Protein AF-A0A165HL58-F1 (afdb_monomer_lite)

Radius of gyration: 19.46 Å; chains: 1; bounding box: 67×44×48 Å

pLDDT: mean 73.95, std 20.67, range [34.41, 93.94]

Sequence (122 aa):
MEITWLVILVVALGPSLPPPQHFKRAPTGMPPYPVTNLVVGDPYAVLAAGPWLQLLHASSGELLAEEDTTLPIRVLAVDESFEHIVTTADNKKLVVRQREGLKVLSTRCAHPPPPPIQGLCS

Foldseek 3Di:
DDPDDDDDDDDDDDDDDDDDDDPDDDDPDDPPQFDWDWDDDVQWIWIFGFQKIFIAGRPPRHTQEIDRNVFRWDDWDADPVNQWIWTDGPQQKIWIAGSRRRHTPDIDRPDDDPPPPPDDDD

Organism: NCBI:txid1353952

Structure (mmCIF, N/CA/C/O backbone):
data_AF-A0A165HL58-F1
#
_entry.id   AF-A0A165HL58-F1
#
loop_
_atom_site.group_PDB
_atom_site.id
_atom_site.type_symbol
_atom_site.label_atom_id
_atom_site.label_alt_id
_atom_site.label_comp_id
_atom_site.label_asym_id
_atom_site.label_entity_id
_atom_site.label_seq_id
_atom_site.pdbx_PDB_ins_code
_atom_site.Cartn_x
_atom_site.Cartn_y
_atom_site.Cartn_z
_atom_site.occupancy
_atom_site.B_iso_or_equiv
_atom_site.auth_seq_id
_atom_site.auth_comp_id
_atom_site.auth_asym_id
_atom_site.auth_atom_id
_atom_site.pdbx_PDB_model_num
ATOM 1 N N . MET A 1 1 ? 17.370 -6.416 20.777 1.00 34.91 1 MET A N 1
ATOM 2 C CA . MET A 1 1 ? 16.024 -6.448 20.172 1.00 34.91 1 MET A CA 1
ATOM 3 C C . MET A 1 1 ? 16.199 -7.010 18.781 1.00 34.91 1 MET A C 1
ATOM 5 O O . MET A 1 1 ? 16.764 -6.347 17.920 1.00 34.91 1 MET A O 1
ATOM 9 N N . GLU A 1 2 ? 15.905 -8.298 18.659 1.00 34.41 2 GLU A N 1
ATOM 10 C CA . GLU A 1 2 ? 16.163 -9.121 17.481 1.00 34.41 2 GLU A CA 1
ATOM 11 C C . GLU A 1 2 ? 15.127 -8.829 16.397 1.00 34.41 2 GLU A C 1
ATOM 13 O O . GLU A 1 2 ? 13.925 -8.859 16.642 1.00 34.41 2 GLU A O 1
ATOM 18 N N . ILE A 1 3 ? 15.613 -8.509 15.199 1.00 45.41 3 ILE A N 1
ATOM 19 C CA . ILE A 1 3 ? 14.799 -8.351 13.996 1.00 45.41 3 ILE A CA 1
ATOM 20 C C . ILE A 1 3 ? 14.623 -9.755 13.427 1.00 45.41 3 ILE A C 1
ATOM 22 O O . ILE A 1 3 ? 15.463 -10.261 12.681 1.00 45.41 3 ILE A O 1
ATOM 26 N N . THR A 1 4 ? 13.563 -10.422 13.868 1.00 42.44 4 THR A N 1
ATOM 27 C CA . THR A 1 4 ? 13.187 -11.741 13.373 1.00 42.44 4 THR A CA 1
ATOM 28 C C . THR A 1 4 ? 12.592 -11.582 11.983 1.00 42.44 4 THR A C 1
ATOM 30 O O . THR A 1 4 ? 11.519 -11.017 11.790 1.00 42.44 4 THR A O 1
ATOM 33 N N . TRP A 1 5 ? 13.332 -12.076 10.999 1.00 43.47 5 TRP A N 1
AT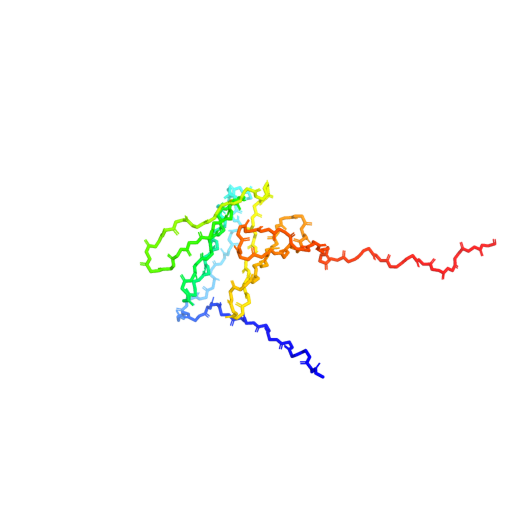OM 34 C CA . TRP A 1 5 ? 12.862 -12.338 9.651 1.00 43.47 5 TRP A CA 1
ATOM 35 C C . TRP A 1 5 ? 11.601 -13.205 9.707 1.00 43.47 5 TRP A C 1
ATOM 37 O O . TRP A 1 5 ? 11.689 -14.383 10.045 1.00 43.47 5 TRP A O 1
ATOM 47 N N . LEU A 1 6 ? 10.442 -12.654 9.346 1.00 38.81 6 LEU A N 1
ATOM 48 C CA . LEU A 1 6 ? 9.272 -13.464 9.026 1.00 38.81 6 LEU A CA 1
ATOM 49 C C . LEU A 1 6 ? 8.758 -13.090 7.637 1.00 38.81 6 LEU A C 1
ATOM 51 O O . LEU A 1 6 ? 7.967 -12.176 7.431 1.00 38.81 6 LEU A O 1
ATOM 55 N N . VAL A 1 7 ? 9.283 -13.832 6.668 1.00 46.84 7 VAL A N 1
ATOM 56 C CA . VAL A 1 7 ? 8.710 -14.016 5.339 1.00 46.84 7 VAL A CA 1
ATOM 57 C C . VAL A 1 7 ? 7.354 -14.695 5.529 1.00 46.84 7 VAL A C 1
ATOM 59 O O . VAL A 1 7 ? 7.307 -15.878 5.861 1.00 46.84 7 VAL A O 1
ATOM 62 N N . ILE A 1 8 ? 6.251 -13.972 5.331 1.00 42.69 8 ILE A N 1
ATOM 63 C CA . ILE A 1 8 ? 4.922 -14.590 5.264 1.00 42.69 8 ILE A CA 1
ATOM 64 C C . ILE A 1 8 ? 4.630 -14.935 3.806 1.00 42.69 8 ILE A C 1
ATOM 66 O O . ILE A 1 8 ? 4.211 -14.118 2.991 1.00 42.69 8 ILE A O 1
ATOM 70 N N . LEU A 1 9 ? 4.918 -16.198 3.510 1.00 41.94 9 LEU A N 1
ATOM 71 C CA . LEU A 1 9 ? 4.489 -16.957 2.351 1.00 41.94 9 LEU A CA 1
ATOM 72 C C . LEU A 1 9 ? 3.098 -17.542 2.647 1.00 41.94 9 LEU A C 1
ATOM 74 O O . LEU A 1 9 ? 3.004 -18.546 3.340 1.00 41.94 9 LEU A O 1
ATOM 78 N N . VAL A 1 10 ? 2.031 -16.937 2.124 1.00 36.91 10 VAL A N 1
ATOM 79 C CA . VAL A 1 10 ? 0.684 -17.534 1.994 1.00 36.91 10 VAL A CA 1
ATOM 80 C C . VAL A 1 10 ? 0.081 -16.845 0.762 1.00 36.91 10 VAL A C 1
ATOM 82 O O . VAL A 1 10 ? 0.006 -15.627 0.735 1.00 36.91 10 VAL A O 1
ATOM 85 N N . VAL A 1 11 ? -0.155 -17.498 -0.377 1.00 36.22 11 VAL A N 1
ATOM 86 C CA . VAL A 1 11 ? -1.297 -18.378 -0.659 1.00 36.22 11 VAL A CA 1
ATOM 87 C C . VAL A 1 11 ? -0.914 -19.320 -1.808 1.00 36.22 11 VAL A C 1
ATOM 89 O O . VAL A 1 11 ? -0.706 -18.857 -2.925 1.00 36.22 11 VAL A O 1
ATOM 92 N N . ALA A 1 12 ? -0.874 -20.631 -1.558 1.00 35.09 12 ALA A N 1
ATOM 93 C CA . ALA A 1 12 ? -1.166 -21.662 -2.564 1.00 35.09 12 ALA A CA 1
ATOM 94 C C . ALA A 1 12 ? -1.272 -23.044 -1.895 1.00 35.09 12 ALA A C 1
ATOM 96 O O . ALA A 1 12 ? -0.355 -23.858 -1.959 1.00 35.09 12 ALA A O 1
ATOM 97 N N . LEU A 1 13 ? -2.410 -23.323 -1.258 1.00 38.66 13 LEU A N 1
ATOM 98 C CA . LEU A 1 13 ? -2.858 -24.694 -1.007 1.00 38.66 13 LEU A CA 1
ATOM 99 C C . LEU A 1 13 ? -4.210 -24.878 -1.700 1.00 38.66 13 LEU A C 1
ATOM 101 O O . LEU A 1 13 ? -5.253 -24.501 -1.180 1.00 38.66 13 LEU A O 1
ATOM 105 N N . GLY A 1 14 ? -4.153 -25.442 -2.905 1.00 37.81 14 GLY A N 1
ATOM 106 C CA . GLY A 1 14 ? -5.272 -26.053 -3.617 1.00 37.81 14 GLY A CA 1
ATOM 107 C C . GLY A 1 14 ? -4.805 -27.417 -4.150 1.00 37.81 14 GLY A C 1
ATOM 108 O O . GLY A 1 14 ? -3.639 -27.533 -4.538 1.00 37.81 14 GLY A O 1
ATOM 109 N N . PRO A 1 15 ? -5.637 -28.472 -4.107 1.00 45.88 15 PRO A N 1
ATOM 110 C CA . PRO A 1 15 ? -5.183 -29.850 -4.263 1.00 45.88 15 PRO A CA 1
ATOM 111 C C . PRO A 1 15 ? -4.929 -30.242 -5.729 1.00 45.88 15 PRO A C 1
ATOM 113 O O . PRO A 1 15 ? -5.656 -29.842 -6.632 1.00 45.88 15 PRO A O 1
ATOM 116 N N . SER A 1 16 ? -3.877 -31.048 -5.913 1.00 48.12 16 SER A N 1
ATOM 117 C CA . SER A 1 16 ? -3.533 -31.922 -7.051 1.00 48.12 16 SER A CA 1
ATOM 118 C C . SER A 1 16 ? -4.143 -31.604 -8.430 1.00 48.12 16 SER A C 1
ATOM 120 O O . SER A 1 16 ? -5.249 -32.038 -8.756 1.00 48.12 16 SER A O 1
ATOM 122 N N . LEU A 1 17 ? -3.342 -30.982 -9.298 1.00 48.03 17 LEU A N 1
ATOM 123 C CA . LEU A 1 17 ? -3.541 -30.988 -10.751 1.00 48.03 17 LEU A CA 1
ATOM 124 C C . LEU A 1 17 ? -2.594 -32.015 -11.415 1.00 48.03 17 LEU A C 1
ATOM 126 O O . LEU A 1 17 ? -1.500 -32.252 -10.897 1.00 48.03 17 LEU A O 1
ATOM 130 N N . PRO A 1 18 ? -3.006 -32.648 -12.531 1.00 45.31 18 PRO A N 1
ATOM 131 C CA . PRO A 1 18 ? -2.264 -33.724 -13.194 1.00 45.31 18 PRO A CA 1
ATOM 132 C C . PRO A 1 18 ? -0.944 -33.238 -13.830 1.00 45.31 18 PRO A C 1
ATOM 134 O O . PRO A 1 18 ? -0.776 -32.039 -14.064 1.00 45.31 18 PRO A O 1
ATOM 137 N N . PRO A 1 19 ? 0.009 -34.152 -14.116 1.00 49.50 19 PRO A N 1
ATOM 138 C CA . PRO A 1 19 ? 1.357 -33.796 -14.558 1.00 49.50 19 PRO A CA 1
ATOM 139 C C . PRO A 1 19 ? 1.366 -33.052 -15.907 1.00 49.50 19 PRO A C 1
ATOM 141 O O . PRO A 1 19 ? 0.496 -33.280 -16.753 1.00 49.50 19 PRO A O 1
ATOM 144 N N . PRO A 1 20 ? 2.360 -32.174 -16.139 1.00 44.00 20 PRO A N 1
ATOM 145 C CA . PRO A 1 20 ? 2.345 -31.236 -17.250 1.00 44.00 20 PRO A CA 1
ATOM 146 C C . PRO A 1 20 ? 2.602 -31.949 -18.580 1.00 44.00 20 PRO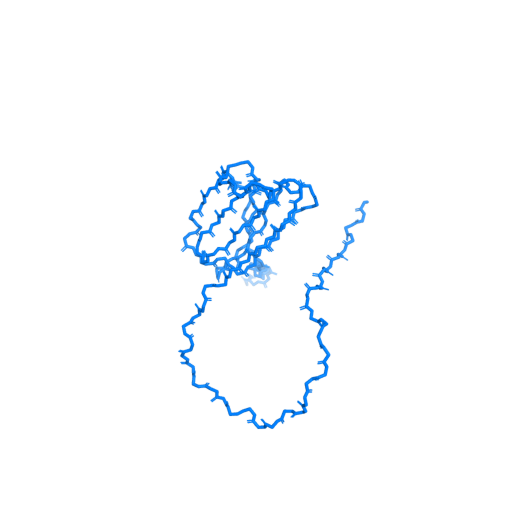 A C 1
ATOM 148 O O . PRO A 1 20 ? 3.702 -32.434 -18.845 1.00 44.00 20 PRO A O 1
ATOM 151 N N . GLN A 1 21 ? 1.605 -31.951 -19.464 1.00 51.03 21 GLN A N 1
ATOM 152 C CA . GLN A 1 21 ? 1.857 -32.159 -20.884 1.00 51.03 21 GLN A CA 1
ATOM 153 C C . GLN A 1 21 ? 2.406 -30.863 -21.487 1.00 51.03 21 GLN A C 1
ATOM 155 O O . GLN A 1 21 ? 1.746 -29.830 -21.469 1.00 51.03 21 GLN A O 1
ATOM 160 N N . HIS A 1 22 ? 3.636 -30.945 -21.996 1.00 49.38 22 HIS A N 1
ATOM 161 C CA . HIS A 1 22 ? 4.212 -30.100 -23.045 1.00 49.38 22 HIS A CA 1
ATOM 162 C C . HIS A 1 22 ? 3.733 -28.632 -23.058 1.00 49.38 22 HIS A C 1
ATOM 164 O O . HIS A 1 22 ? 2.886 -28.230 -23.857 1.00 49.38 22 HIS A O 1
ATOM 170 N N . PHE A 1 23 ? 4.332 -27.804 -22.197 1.00 43.41 23 PHE A N 1
ATOM 171 C CA . PHE A 1 23 ? 4.125 -26.355 -22.188 1.00 43.41 23 PHE A CA 1
ATOM 172 C C . PHE A 1 23 ? 4.708 -25.743 -23.475 1.00 43.41 23 PHE A C 1
ATOM 174 O O . PHE A 1 23 ? 5.878 -25.362 -23.547 1.00 43.41 23 PHE A O 1
ATOM 181 N N . LYS A 1 24 ? 3.898 -25.680 -24.538 1.00 45.91 24 LYS A N 1
ATOM 182 C CA . LYS A 1 24 ? 4.159 -24.807 -25.687 1.00 45.91 24 LYS A CA 1
ATOM 183 C C . LYS A 1 24 ? 4.203 -23.377 -25.152 1.00 45.91 24 LYS A C 1
ATOM 185 O O . LYS A 1 24 ? 3.201 -22.884 -24.645 1.00 45.91 24 LYS A O 1
ATOM 190 N N . ARG A 1 25 ? 5.370 -22.728 -25.257 1.00 46.69 25 ARG A N 1
ATOM 191 C CA . ARG A 1 25 ? 5.546 -21.296 -24.980 1.00 46.69 25 ARG A CA 1
ATOM 192 C C . ARG A 1 25 ? 4.451 -20.518 -25.715 1.00 46.69 25 ARG A C 1
ATOM 194 O O . ARG A 1 25 ? 4.451 -20.474 -26.944 1.00 46.69 25 ARG A O 1
ATOM 201 N N . ALA A 1 26 ? 3.517 -19.949 -24.959 1.00 46.69 26 ALA A N 1
ATOM 202 C CA . ALA A 1 26 ? 2.565 -18.987 -25.485 1.00 46.69 26 ALA A CA 1
ATOM 203 C C . ALA A 1 26 ? 3.330 -17.740 -25.977 1.00 46.69 26 ALA A C 1
ATOM 205 O O . ALA A 1 26 ? 4.368 -17.396 -25.399 1.00 46.69 26 ALA A O 1
ATOM 206 N N . PRO A 1 27 ? 2.864 -17.083 -27.051 1.00 47.53 27 PRO A N 1
ATOM 207 C CA . PRO A 1 27 ? 3.523 -15.911 -27.607 1.00 47.53 27 PRO A CA 1
ATOM 208 C C . PRO A 1 27 ? 3.597 -14.777 -26.576 1.00 47.53 27 PRO A C 1
ATOM 210 O O . PRO A 1 27 ? 2.648 -14.493 -25.846 1.00 47.53 27 PRO A O 1
ATOM 213 N N . THR A 1 28 ? 4.763 -14.139 -26.535 1.00 54.78 28 THR A N 1
ATOM 214 C CA . THR A 1 28 ? 5.119 -12.942 -25.767 1.00 54.78 28 THR A CA 1
ATOM 215 C C . THR A 1 28 ? 4.229 -11.761 -26.154 1.00 54.78 28 THR A C 1
ATOM 217 O O . THR A 1 28 ? 4.584 -10.968 -27.023 1.00 54.78 28 THR A O 1
ATOM 220 N N . GLY A 1 29 ? 3.051 -11.667 -25.547 1.00 52.28 29 GLY A N 1
ATOM 221 C CA . GLY A 1 29 ? 2.095 -10.606 -25.858 1.00 52.28 29 GLY A CA 1
ATOM 222 C C . GLY A 1 29 ? 0.844 -10.617 -24.992 1.00 52.28 29 GLY A C 1
ATOM 223 O O . GLY A 1 29 ? -0.203 -10.177 -25.453 1.00 52.28 29 GLY A O 1
ATOM 224 N N . MET A 1 30 ? 0.916 -11.133 -23.760 1.00 43.28 30 MET A N 1
ATOM 225 C CA . MET A 1 30 ? -0.157 -10.875 -22.802 1.00 43.28 30 MET A CA 1
ATOM 226 C C . MET A 1 30 ? 0.019 -9.420 -22.334 1.00 43.28 30 MET A C 1
ATOM 228 O O . MET A 1 30 ? 1.069 -9.123 -21.754 1.00 43.28 30 MET A O 1
ATOM 232 N N . PRO A 1 31 ? -0.922 -8.494 -22.604 1.00 49.84 31 PRO A N 1
ATOM 233 C CA . PRO A 1 31 ? -0.876 -7.186 -21.963 1.00 49.84 31 PRO A CA 1
ATOM 234 C C . PRO A 1 31 ? -0.869 -7.452 -20.454 1.00 49.84 31 PRO A C 1
ATOM 236 O O . PRO A 1 31 ? -1.669 -8.275 -20.002 1.00 49.84 31 PRO A O 1
ATOM 239 N N . PRO A 1 32 ? 0.061 -6.871 -19.676 1.00 57.88 32 PRO A N 1
ATOM 240 C CA . PRO A 1 32 ? 0.133 -7.162 -18.257 1.00 57.88 32 PRO A CA 1
ATOM 241 C C . PRO A 1 32 ? -1.185 -6.698 -17.648 1.00 57.88 32 PRO A C 1
ATOM 243 O O . PRO A 1 32 ? -1.434 -5.497 -17.550 1.00 57.88 32 PRO A O 1
ATOM 246 N N . TYR A 1 33 ? -2.055 -7.650 -17.306 1.00 49.94 33 TYR A N 1
ATOM 247 C CA . TYR A 1 33 ? -3.264 -7.358 -16.552 1.00 49.94 33 TYR A CA 1
ATOM 248 C C . TYR A 1 33 ? -2.846 -6.508 -15.349 1.00 49.94 33 TYR A C 1
ATOM 250 O O . TYR A 1 33 ? -1.827 -6.829 -14.722 1.00 49.94 33 TYR A O 1
ATOM 258 N N . PRO A 1 34 ? -3.547 -5.399 -15.055 1.00 60.47 34 PRO A N 1
ATOM 259 C CA . PRO A 1 34 ? -3.179 -4.553 -13.935 1.00 60.47 34 PRO A CA 1
ATOM 260 C C . PRO A 1 34 ? -3.223 -5.417 -12.677 1.00 60.47 34 PRO A C 1
ATOM 262 O O . PRO A 1 34 ? -4.285 -5.878 -12.257 1.00 60.47 34 PRO A O 1
ATOM 265 N N . VAL A 1 35 ? -2.042 -5.701 -12.125 1.00 70.12 35 VAL A N 1
ATOM 266 C CA . VAL A 1 35 ? -1.922 -6.450 -10.879 1.00 70.12 35 VAL A CA 1
ATOM 267 C C . VAL A 1 35 ? -2.706 -5.658 -9.846 1.00 70.12 35 VAL A C 1
ATOM 269 O O . VAL A 1 35 ? -2.427 -4.480 -9.620 1.00 70.12 35 VAL A O 1
ATOM 272 N N . THR A 1 36 ? -3.735 -6.298 -9.305 1.00 82.94 36 THR A N 1
ATOM 273 C CA . THR A 1 36 ? -4.581 -5.721 -8.272 1.00 82.94 36 THR A CA 1
ATOM 274 C C . THR A 1 36 ? -4.209 -6.399 -6.967 1.00 82.94 36 THR A C 1
ATOM 276 O O . THR A 1 36 ? -4.371 -7.611 -6.836 1.00 82.94 36 THR A O 1
ATOM 279 N N . ASN A 1 37 ? -3.660 -5.636 -6.030 1.00 87.50 37 ASN A N 1
ATOM 280 C CA . ASN A 1 37 ? -3.322 -6.110 -4.696 1.00 87.50 37 ASN A CA 1
ATOM 281 C C . ASN A 1 37 ? -4.331 -5.529 -3.710 1.00 87.50 37 ASN A C 1
ATOM 283 O O . ASN A 1 37 ? -4.487 -4.315 -3.650 1.00 87.50 37 ASN A O 1
ATOM 287 N N . LEU A 1 38 ? -4.989 -6.382 -2.932 1.00 90.50 38 LEU A N 1
ATOM 288 C CA . LEU A 1 38 ? -5.901 -5.971 -1.871 1.00 90.50 38 LEU A CA 1
ATOM 289 C C . LEU A 1 38 ? -5.417 -6.573 -0.557 1.00 90.50 38 LEU A C 1
ATOM 291 O O . LEU A 1 38 ? -5.266 -7.789 -0.449 1.00 90.50 38 LEU A O 1
ATOM 295 N N . VAL A 1 39 ? -5.196 -5.719 0.434 1.00 91.44 39 VAL A N 1
ATOM 296 C CA . VAL A 1 39 ? -4.861 -6.118 1.799 1.00 91.44 39 VAL A CA 1
ATOM 297 C C . VAL A 1 39 ? -5.957 -5.595 2.713 1.00 91.44 39 VAL A C 1
ATOM 299 O O . VAL A 1 39 ? -6.219 -4.397 2.733 1.00 91.44 39 VAL A O 1
ATOM 302 N N . VAL A 1 40 ? -6.619 -6.488 3.444 1.00 90.62 40 VAL A N 1
ATOM 303 C CA . VAL A 1 40 ? -7.748 -6.150 4.321 1.00 90.62 40 VAL A CA 1
ATOM 304 C C . VAL A 1 40 ? -7.339 -6.368 5.772 1.00 90.62 40 VAL A C 1
ATOM 306 O O . VAL A 1 40 ? -6.847 -7.440 6.117 1.00 90.62 40 VAL A O 1
ATOM 309 N N . GLY A 1 41 ? -7.563 -5.360 6.606 1.00 86.81 41 GLY A N 1
ATOM 310 C CA . GLY A 1 41 ? -7.466 -5.408 8.060 1.00 86.81 41 GLY A CA 1
ATOM 311 C C . GLY A 1 41 ? -8.685 -4.752 8.702 1.00 86.81 41 GLY A C 1
ATOM 312 O O . GLY A 1 41 ? -9.524 -4.161 8.025 1.00 86.81 41 GLY A O 1
ATOM 313 N N . ASP A 1 42 ? -8.798 -4.862 10.019 1.00 85.44 42 ASP A N 1
ATOM 314 C CA . ASP A 1 42 ? -9.861 -4.206 10.781 1.00 85.44 42 ASP A CA 1
ATOM 315 C C . ASP A 1 42 ? -9.286 -2.938 11.444 1.00 85.44 42 ASP A C 1
ATOM 317 O O . ASP A 1 42 ? -8.356 -3.070 12.244 1.00 85.44 42 ASP A O 1
ATOM 321 N N . PRO A 1 43 ? -9.740 -1.709 11.111 1.00 89.19 43 PRO A N 1
ATOM 322 C CA . PRO A 1 43 ? -10.897 -1.355 10.276 1.00 89.19 43 PRO A CA 1
ATOM 323 C C . PRO A 1 43 ? -10.555 -0.883 8.846 1.00 89.19 43 PRO A C 1
ATOM 325 O O . PRO A 1 43 ? -11.388 -0.243 8.201 1.00 89.19 43 PRO A O 1
ATOM 328 N N . TYR A 1 44 ? -9.347 -1.130 8.329 1.00 92.62 44 TYR A N 1
ATOM 329 C CA . TYR A 1 44 ? -8.873 -0.544 7.064 1.00 92.62 44 TYR A CA 1
ATOM 330 C C . TYR A 1 44 ? -8.532 -1.578 5.992 1.00 92.62 44 TYR A C 1
ATOM 332 O O . TYR A 1 44 ? -7.948 -2.619 6.267 1.00 92.62 44 TYR A O 1
ATOM 340 N N . ALA A 1 45 ? -8.793 -1.242 4.735 1.00 92.88 45 ALA A N 1
ATOM 341 C CA . ALA A 1 45 ? -8.342 -2.006 3.582 1.00 92.88 45 ALA A CA 1
ATOM 342 C C . ALA A 1 45 ? -7.499 -1.126 2.653 1.00 92.88 45 ALA A C 1
ATOM 344 O O . ALA A 1 45 ? -7.805 0.044 2.443 1.00 92.88 45 ALA A O 1
ATOM 345 N N . VAL A 1 46 ? -6.437 -1.688 2.085 1.00 93.06 46 VAL A N 1
ATOM 346 C CA . VAL A 1 46 ? -5.566 -1.013 1.120 1.00 93.06 46 VAL A CA 1
ATOM 347 C C . VAL A 1 46 ? -5.645 -1.748 -0.206 1.00 93.06 46 VAL A C 1
ATOM 349 O O . VAL A 1 46 ? -5.379 -2.948 -0.279 1.00 93.06 46 VAL A O 1
ATOM 352 N N . LEU A 1 47 ? -6.002 -1.017 -1.254 1.00 92.56 47 LEU A N 1
ATOM 353 C CA . LEU A 1 47 ? -6.132 -1.508 -2.616 1.00 92.56 47 LEU A CA 1
ATOM 354 C C . LEU A 1 47 ? -5.094 -0.820 -3.499 1.00 92.56 47 LEU A C 1
ATOM 356 O O . LEU A 1 47 ? -4.998 0.401 -3.525 1.00 92.56 47 LEU A O 1
ATOM 360 N N . ALA A 1 48 ? -4.331 -1.598 -4.252 1.00 91.69 48 ALA A N 1
ATOM 361 C CA . ALA A 1 48 ? -3.438 -1.099 -5.283 1.00 91.69 48 ALA A CA 1
ATOM 362 C C . ALA A 1 48 ? -3.843 -1.702 -6.627 1.00 91.69 48 ALA A C 1
ATOM 364 O O . ALA A 1 48 ? -3.774 -2.920 -6.792 1.00 91.69 48 ALA A O 1
ATOM 365 N N . ALA A 1 49 ? -4.261 -0.867 -7.577 1.00 89.00 49 ALA A N 1
ATOM 366 C CA . ALA A 1 49 ? -4.742 -1.284 -8.891 1.00 89.00 49 ALA A CA 1
ATOM 367 C C . ALA A 1 49 ? -4.043 -0.472 -9.990 1.00 89.00 49 ALA A C 1
ATOM 369 O O . ALA A 1 49 ? -4.376 0.683 -10.260 1.00 89.00 49 ALA A O 1
ATOM 370 N N . GLY A 1 50 ? -3.041 -1.074 -10.636 1.00 87.38 50 GLY A N 1
ATOM 371 C CA . GLY A 1 50 ? -2.191 -0.330 -11.566 1.00 87.38 50 GLY A CA 1
ATOM 372 C C . GLY A 1 50 ? -1.427 0.779 -10.823 1.00 87.38 50 GLY A C 1
ATOM 373 O O . GLY A 1 50 ? -0.757 0.455 -9.841 1.00 87.38 50 GLY A O 1
ATOM 374 N N . PRO A 1 51 ? -1.462 2.047 -11.281 1.00 88.56 51 PRO A N 1
ATOM 375 C CA . PRO A 1 51 ? -0.762 3.146 -10.611 1.00 88.56 51 PRO A CA 1
ATOM 376 C C . PRO A 1 51 ? -1.518 3.700 -9.393 1.00 88.56 51 PRO A C 1
ATOM 378 O O . PRO A 1 51 ? -0.939 4.463 -8.619 1.00 88.56 51 PRO A O 1
ATOM 381 N N . TRP A 1 52 ? -2.780 3.303 -9.207 1.00 90.75 52 TRP A N 1
ATOM 382 C CA . TRP A 1 52 ? -3.653 3.818 -8.160 1.00 90.75 52 TRP A CA 1
ATOM 383 C C . TRP A 1 52 ? -3.451 3.068 -6.851 1.00 90.75 52 TRP A C 1
ATOM 385 O O . TRP A 1 52 ? -3.488 1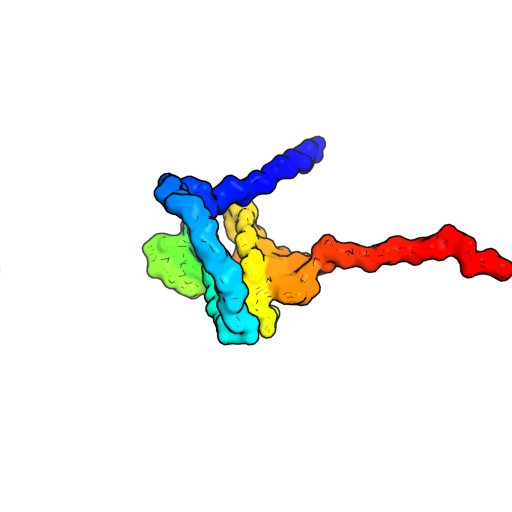.834 -6.823 1.00 90.75 52 TRP A O 1
ATOM 395 N N . LEU A 1 53 ? -3.281 3.824 -5.770 1.00 93.06 53 LEU A N 1
ATOM 396 C CA . LEU A 1 53 ? -3.275 3.340 -4.398 1.00 93.06 53 LEU A CA 1
ATOM 397 C C . LEU A 1 53 ? -4.456 3.960 -3.654 1.00 93.06 53 LEU A C 1
ATOM 399 O O . LEU A 1 53 ? -4.562 5.178 -3.569 1.00 93.06 53 LEU A O 1
ATOM 403 N N . GLN A 1 54 ? -5.328 3.125 -3.108 1.00 93.88 54 GLN A N 1
ATOM 404 C CA . GLN A 1 54 ? -6.556 3.522 -2.433 1.00 93.88 54 GLN A CA 1
ATOM 405 C C . GLN A 1 54 ? -6.586 2.948 -1.017 1.00 93.88 54 GLN A C 1
ATOM 407 O O . GLN A 1 54 ? -6.292 1.772 -0.796 1.00 93.88 54 GLN A O 1
ATOM 412 N N . LEU A 1 55 ? -6.965 3.786 -0.057 1.00 93.44 55 LEU A N 1
ATOM 413 C CA . LEU A 1 55 ? -7.251 3.405 1.318 1.00 93.44 55 LEU A CA 1
ATOM 414 C C . LEU A 1 55 ? -8.761 3.446 1.532 1.00 93.44 55 LEU A C 1
ATOM 416 O O . LEU A 1 55 ? -9.402 4.470 1.301 1.00 93.44 55 LEU A O 1
ATOM 420 N N . LEU A 1 56 ? -9.308 2.340 2.011 1.00 93.94 56 LEU A N 1
ATOM 421 C CA . LEU A 1 56 ? -10.730 2.120 2.203 1.00 93.94 56 LEU A CA 1
ATOM 422 C C . LEU A 1 56 ? -11.013 1.795 3.671 1.00 93.94 56 LEU A C 1
ATOM 424 O O . LEU A 1 56 ? -10.195 1.175 4.354 1.00 93.94 56 LEU A O 1
ATOM 428 N N . HIS A 1 57 ? -12.194 2.156 4.153 1.00 92.12 57 HIS A N 1
ATOM 429 C CA . HIS A 1 57 ? -12.722 1.598 5.390 1.00 92.12 57 HIS A CA 1
ATOM 430 C C . HIS A 1 57 ? -13.255 0.184 5.112 1.00 92.12 57 HIS A C 1
ATOM 432 O O . HIS A 1 57 ? -14.087 -0.008 4.227 1.00 92.12 57 HIS A O 1
ATOM 438 N N . ALA A 1 58 ? -12.770 -0.824 5.837 1.00 90.94 58 ALA A N 1
ATOM 439 C CA . ALA A 1 58 ? -12.982 -2.232 5.498 1.00 90.94 58 ALA A CA 1
ATOM 440 C C . ALA A 1 58 ? -14.450 -2.673 5.599 1.00 90.94 58 ALA A C 1
ATOM 442 O O . ALA A 1 58 ? -14.891 -3.512 4.816 1.00 90.94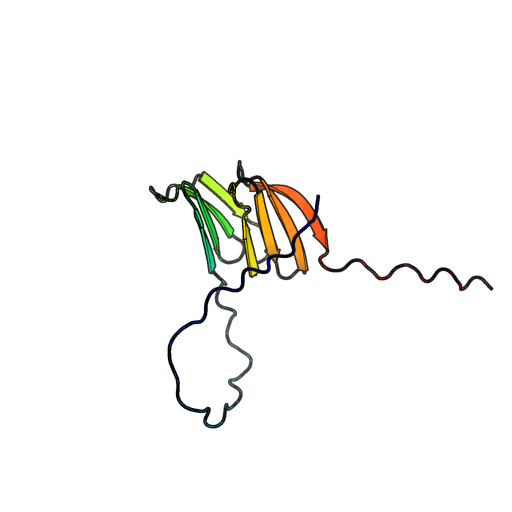 58 ALA A O 1
ATOM 443 N N . SER A 1 59 ? -15.216 -2.108 6.538 1.00 90.19 59 SER A N 1
ATOM 444 C CA . SER A 1 59 ? -16.611 -2.510 6.762 1.00 90.19 59 SER A CA 1
ATOM 445 C C . SER A 1 59 ? -17.622 -1.762 5.891 1.00 90.19 59 SER A C 1
ATOM 447 O O . SER A 1 59 ? -18.655 -2.331 5.548 1.00 90.19 59 SER A O 1
ATOM 449 N N . SER A 1 60 ? -17.339 -0.512 5.513 1.00 90.62 60 SER A N 1
ATOM 450 C CA . SER A 1 60 ? -18.238 0.309 4.684 1.00 90.62 60 SER A CA 1
ATOM 451 C C . SER A 1 60 ? -17.818 0.379 3.216 1.00 90.62 60 SER A C 1
ATOM 453 O O . SER A 1 60 ? -18.640 0.719 2.369 1.00 90.62 60 SER A O 1
ATOM 455 N N . GLY A 1 61 ? -16.556 0.077 2.902 1.00 89.38 61 GLY A N 1
ATOM 456 C CA . GLY A 1 61 ? -15.974 0.305 1.579 1.00 89.38 61 GLY A CA 1
ATOM 457 C C . GLY A 1 61 ? -15.784 1.787 1.242 1.00 89.38 61 GLY A C 1
ATOM 458 O O . GLY A 1 61 ? -15.580 2.124 0.080 1.00 89.38 61 GLY A O 1
ATOM 459 N N . GLU A 1 62 ? -15.877 2.679 2.231 1.00 93.00 62 GLU A N 1
ATOM 460 C CA . GLU A 1 62 ? -15.714 4.119 2.032 1.00 93.00 62 GLU A CA 1
ATOM 461 C C . GLU A 1 62 ? -14.268 4.461 1.662 1.00 93.00 62 GLU A C 1
ATOM 463 O O . GLU A 1 62 ? -13.334 4.001 2.318 1.00 93.00 62 GLU A O 1
ATOM 468 N N . LEU A 1 63 ? -14.083 5.285 0.628 1.00 93.00 63 LEU A N 1
ATOM 469 C CA . LEU A 1 63 ? -12.773 5.770 0.202 1.00 93.00 63 LEU A CA 1
ATOM 470 C C . LEU A 1 63 ? -12.279 6.865 1.146 1.00 93.00 63 LEU A C 1
ATOM 472 O O . LEU A 1 63 ? -12.835 7.958 1.189 1.00 93.00 63 LEU A O 1
ATOM 476 N N . LEU A 1 64 ? -11.206 6.564 1.874 1.00 92.88 64 LEU A N 1
ATOM 477 C CA . LEU A 1 64 ? -10.583 7.475 2.832 1.00 92.88 64 LEU A CA 1
ATOM 478 C C . LEU A 1 64 ? -9.464 8.299 2.191 1.00 92.88 64 LEU A C 1
ATOM 480 O O . LEU A 1 64 ? -9.298 9.473 2.513 1.00 92.88 64 LEU A O 1
ATOM 484 N N . ALA A 1 65 ? -8.674 7.685 1.307 1.00 93.25 65 ALA A N 1
ATOM 485 C CA . ALA A 1 65 ? -7.590 8.355 0.593 1.00 93.25 65 ALA A CA 1
ATOM 486 C C . ALA A 1 65 ? -7.279 7.659 -0.736 1.00 93.25 65 ALA A C 1
ATOM 488 O O . ALA A 1 65 ? -7.454 6.448 -0.866 1.00 93.25 65 ALA A O 1
ATOM 489 N N . GLU A 1 66 ? -6.766 8.424 -1.697 1.00 93.88 66 GLU A N 1
ATOM 490 C CA . GLU A 1 66 ? -6.321 7.933 -3.001 1.00 93.88 66 GLU A CA 1
ATOM 491 C C . GLU A 1 66 ? -5.054 8.675 -3.444 1.00 93.88 66 GLU A C 1
ATOM 493 O O . GLU A 1 66 ? -4.933 9.885 -3.250 1.00 93.88 66 GLU A O 1
ATOM 498 N N . GLU A 1 67 ? -4.109 7.947 -4.039 1.00 92.25 67 GLU A N 1
ATOM 499 C CA . GLU A 1 67 ? -2.866 8.481 -4.597 1.00 92.25 67 GLU A CA 1
ATOM 500 C C . GLU A 1 67 ? -2.565 7.839 -5.959 1.00 92.25 67 GLU A C 1
ATOM 502 O O . GLU A 1 67 ? -2.634 6.617 -6.117 1.00 92.25 67 GLU A O 1
ATOM 507 N N . ASP A 1 68 ? -2.162 8.667 -6.927 1.00 92.00 68 ASP A N 1
ATOM 508 C CA . ASP A 1 68 ? -1.535 8.213 -8.170 1.00 92.00 68 ASP A CA 1
ATOM 509 C C . ASP A 1 68 ? -0.018 8.116 -7.975 1.00 92.00 68 ASP A C 1
ATOM 511 O O . ASP A 1 68 ? 0.691 9.114 -7.825 1.00 92.00 68 ASP A O 1
ATOM 515 N N . THR A 1 69 ? 0.496 6.890 -7.992 1.00 87.25 69 THR A N 1
ATOM 516 C CA . THR A 1 69 ? 1.924 6.617 -7.812 1.00 87.25 69 THR A CA 1
ATOM 517 C C . THR A 1 69 ? 2.731 6.715 -9.107 1.00 87.25 69 THR A C 1
ATOM 519 O O . THR A 1 69 ? 3.940 6.464 -9.088 1.00 87.25 69 THR A O 1
ATOM 522 N N . THR A 1 70 ? 2.106 7.090 -10.230 1.00 88.19 70 THR A N 1
ATOM 523 C CA . THR A 1 70 ? 2.640 7.203 -11.606 1.00 88.19 70 THR A CA 1
ATOM 524 C C . THR A 1 70 ? 3.101 5.894 -12.246 1.00 88.19 70 THR A C 1
ATOM 526 O O . THR A 1 70 ? 3.091 5.755 -13.469 1.00 88.19 70 THR A O 1
ATOM 529 N N . LEU A 1 71 ? 3.507 4.916 -11.436 1.00 86.62 71 LEU A N 1
ATOM 530 C CA . LEU A 1 71 ? 3.995 3.613 -11.860 1.00 86.62 71 LEU A CA 1
ATOM 531 C C . LEU A 1 71 ? 3.127 2.512 -11.260 1.00 86.62 71 LEU A C 1
ATOM 533 O O . LEU A 1 71 ? 2.720 2.615 -10.109 1.00 86.62 71 LEU A O 1
ATOM 537 N N . PRO A 1 72 ? 2.894 1.413 -11.990 1.00 86.25 72 PRO A N 1
ATOM 538 C CA . PRO A 1 72 ? 2.071 0.336 -11.480 1.00 86.25 72 PRO A CA 1
ATOM 539 C C . PRO A 1 72 ? 2.709 -0.336 -10.258 1.00 86.25 72 PRO A C 1
ATOM 541 O O . PRO A 1 72 ? 3.859 -0.787 -10.306 1.00 86.25 72 PRO A O 1
ATOM 544 N N . ILE A 1 73 ? 1.939 -0.440 -9.176 1.00 88.31 73 ILE A N 1
ATOM 545 C CA . ILE A 1 73 ? 2.352 -1.120 -7.950 1.00 88.31 73 ILE A CA 1
ATOM 546 C C . ILE A 1 73 ? 2.346 -2.629 -8.202 1.00 88.31 73 ILE A C 1
ATOM 548 O O . ILE A 1 73 ? 1.367 -3.203 -8.681 1.00 88.31 73 ILE A O 1
ATOM 552 N N . ARG A 1 74 ? 3.462 -3.287 -7.884 1.00 86.12 74 ARG A N 1
ATOM 553 C CA . ARG A 1 74 ? 3.634 -4.740 -8.041 1.00 86.12 74 ARG A CA 1
ATOM 554 C C . ARG A 1 74 ? 3.455 -5.480 -6.735 1.00 86.12 74 ARG A C 1
ATOM 556 O O . ARG A 1 74 ? 2.847 -6.544 -6.728 1.00 86.12 74 ARG A O 1
ATOM 563 N N . VAL A 1 75 ? 3.968 -4.904 -5.654 1.00 88.00 75 VAL A N 1
ATOM 564 C CA . VAL A 1 75 ? 3.884 -5.482 -4.314 1.00 88.00 75 VAL A CA 1
ATOM 565 C C . VAL A 1 75 ? 3.342 -4.434 -3.363 1.00 88.00 75 VAL A C 1
ATOM 567 O O . VAL A 1 75 ? 3.769 -3.276 -3.398 1.00 88.00 75 VAL A O 1
ATOM 570 N N . LEU A 1 76 ? 2.438 -4.883 -2.505 1.00 91.56 76 LEU A N 1
ATOM 571 C CA . LEU A 1 76 ? 1.827 -4.128 -1.428 1.00 91.56 76 LEU A CA 1
ATOM 572 C C . LEU A 1 76 ? 1.999 -4.928 -0.136 1.00 91.56 76 LEU A C 1
ATOM 574 O O . LEU A 1 76 ? 1.738 -6.129 -0.111 1.00 91.56 76 LEU A O 1
ATOM 578 N N . ALA A 1 77 ? 2.434 -4.257 0.918 1.00 91.31 77 ALA A N 1
ATOM 579 C CA . ALA A 1 77 ? 2.479 -4.784 2.269 1.00 91.31 77 ALA A CA 1
ATOM 580 C C . ALA A 1 77 ? 2.063 -3.685 3.247 1.00 91.31 77 ALA A C 1
ATOM 582 O O . ALA A 1 77 ? 2.223 -2.496 2.972 1.00 91.31 77 ALA A O 1
ATOM 583 N N . VAL A 1 78 ? 1.538 -4.095 4.389 1.00 92.06 78 VAL A N 1
ATOM 584 C CA . VAL A 1 78 ? 1.168 -3.215 5.499 1.00 92.06 78 VAL A CA 1
ATOM 585 C C . VAL A 1 78 ? 1.786 -3.774 6.773 1.00 92.06 78 VAL A C 1
ATOM 587 O O . VAL A 1 78 ? 2.125 -4.960 6.826 1.00 92.06 78 VAL A O 1
ATOM 590 N N . ASP A 1 79 ? 1.984 -2.924 7.768 1.00 91.06 79 ASP A N 1
ATOM 591 C CA . ASP A 1 79 ? 2.371 -3.357 9.107 1.00 91.06 79 ASP A CA 1
ATOM 592 C C . ASP A 1 79 ? 1.176 -3.912 9.902 1.00 91.06 79 ASP A C 1
ATOM 594 O O . ASP A 1 79 ? 0.021 -3.822 9.487 1.00 91.06 79 ASP A O 1
ATOM 598 N N . GLU A 1 80 ? 1.457 -4.508 11.063 1.00 86.69 80 GLU A N 1
ATOM 599 C CA . GLU A 1 80 ? 0.437 -5.133 11.918 1.00 86.69 80 GLU A CA 1
ATOM 600 C C . GLU A 1 80 ? -0.607 -4.130 12.427 1.00 86.69 80 GLU A C 1
ATOM 602 O O . GLU A 1 80 ? -1.778 -4.474 12.576 1.00 86.69 80 GLU A O 1
ATOM 607 N N . SER A 1 81 ? -0.197 -2.881 12.664 1.00 87.62 81 SER A N 1
ATOM 608 C CA . SER A 1 81 ? -1.069 -1.790 13.107 1.00 87.62 81 SER A CA 1
ATOM 609 C C . SER A 1 81 ? -1.782 -1.065 11.960 1.00 87.62 81 SER A C 1
ATOM 611 O O . SER A 1 81 ? -2.580 -0.164 12.224 1.00 87.62 81 SER A O 1
ATOM 613 N N . PHE A 1 82 ? -1.521 -1.432 10.699 1.00 88.62 82 PHE A N 1
ATOM 614 C CA . PHE A 1 82 ? -2.014 -0.727 9.510 1.00 88.62 82 PHE A CA 1
ATOM 615 C C . PHE A 1 82 ? -1.667 0.778 9.502 1.00 88.62 82 PHE A C 1
ATOM 617 O O . PHE A 1 82 ? -2.340 1.582 8.859 1.00 88.62 82 PHE A O 1
ATOM 624 N N . GLU A 1 83 ? -0.619 1.204 10.205 1.00 90.50 83 GLU A N 1
ATOM 625 C CA . GLU A 1 83 ? -0.154 2.593 10.218 1.00 90.50 83 GLU A CA 1
ATOM 626 C C . GLU A 1 83 ? 0.770 2.904 9.040 1.00 90.50 83 GLU A C 1
ATOM 628 O O . GLU A 1 83 ? 0.794 4.042 8.554 1.00 90.50 83 GLU A O 1
ATOM 633 N N . HIS A 1 84 ? 1.494 1.896 8.552 1.00 92.19 84 HIS A N 1
ATOM 634 C CA . HIS A 1 84 ? 2.496 2.031 7.508 1.00 92.19 84 HIS A CA 1
ATOM 635 C C . HIS A 1 84 ? 2.176 1.132 6.318 1.00 92.19 84 HIS A C 1
ATOM 637 O O . HIS A 1 84 ? 1.988 -0.077 6.436 1.00 92.19 84 HIS A O 1
ATOM 643 N N . ILE A 1 85 ? 2.185 1.734 5.133 1.00 92.81 85 ILE A N 1
ATOM 644 C CA . ILE A 1 85 ? 1.929 1.057 3.866 1.00 92.81 85 ILE A CA 1
ATOM 645 C C . ILE A 1 85 ? 3.226 1.045 3.070 1.00 92.81 85 ILE A C 1
ATOM 647 O O . ILE A 1 85 ? 3.809 2.088 2.767 1.00 92.81 85 ILE A O 1
ATOM 651 N N . VAL A 1 86 ? 3.682 -0.146 2.711 1.00 92.88 86 VAL A N 1
ATOM 652 C CA . VAL A 1 86 ? 4.900 -0.367 1.942 1.00 92.88 86 VAL A CA 1
ATOM 653 C C . VAL A 1 86 ? 4.528 -0.848 0.551 1.00 92.88 86 VAL A C 1
ATOM 655 O O . VAL A 1 86 ? 3.827 -1.841 0.377 1.00 92.88 86 VAL A O 1
ATOM 658 N N . THR A 1 87 ? 5.038 -0.159 -0.464 1.00 91.69 87 THR A N 1
ATOM 659 C CA . THR A 1 87 ? 4.803 -0.524 -1.865 1.00 91.69 87 THR A CA 1
ATOM 660 C C . THR A 1 87 ? 6.111 -0.630 -2.627 1.00 91.69 87 THR A C 1
ATOM 662 O O . THR A 1 87 ? 7.064 0.101 -2.339 1.00 91.69 87 THR A O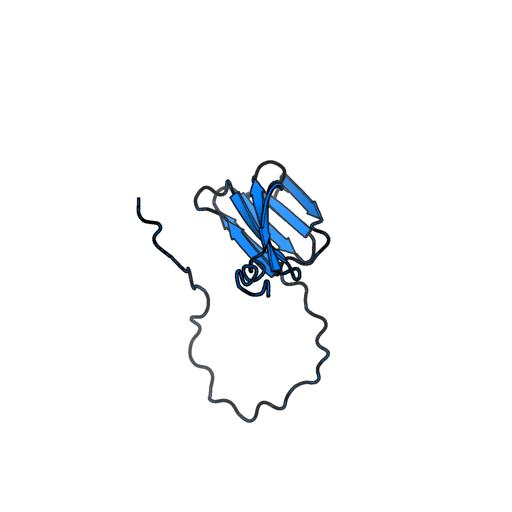 1
ATOM 665 N N . THR A 1 88 ? 6.131 -1.477 -3.651 1.00 90.75 88 THR A N 1
ATOM 666 C CA . THR A 1 88 ? 7.174 -1.446 -4.682 1.00 90.75 88 THR A CA 1
ATOM 667 C C . THR A 1 88 ? 6.552 -1.435 -6.073 1.00 90.75 88 THR A C 1
ATOM 669 O O . THR A 1 88 ? 5.536 -2.088 -6.324 1.00 90.75 88 THR A O 1
ATOM 672 N N . ALA A 1 89 ? 7.177 -0.682 -6.974 1.00 87.94 89 ALA A N 1
ATOM 673 C CA . ALA A 1 89 ? 6.799 -0.569 -8.379 1.00 87.94 89 ALA A CA 1
ATOM 674 C C . ALA A 1 89 ? 7.938 -1.064 -9.291 1.00 87.94 89 ALA A C 1
ATOM 676 O O . ALA A 1 89 ? 9.001 -1.482 -8.821 1.00 87.94 89 ALA A O 1
ATOM 677 N N . ASP A 1 90 ? 7.749 -0.972 -10.610 1.00 83.75 90 ASP A N 1
ATOM 678 C CA . ASP A 1 90 ? 8.720 -1.446 -11.616 1.00 83.75 90 ASP A CA 1
ATOM 679 C C . ASP A 1 90 ? 10.098 -0.761 -11.535 1.00 83.75 90 ASP A C 1
ATOM 681 O O . ASP A 1 90 ? 11.105 -1.308 -11.985 1.00 83.75 90 ASP A O 1
ATOM 685 N N . ASN A 1 91 ? 10.179 0.408 -10.895 1.00 81.88 91 ASN A N 1
ATOM 686 C CA . ASN A 1 91 ? 11.437 1.108 -10.632 1.00 81.88 91 ASN A CA 1
ATOM 687 C C . ASN A 1 91 ? 12.309 0.440 -9.548 1.00 81.88 91 ASN A C 1
ATOM 689 O O . ASN A 1 91 ? 13.389 0.953 -9.247 1.00 81.88 91 ASN A O 1
ATOM 693 N N . LYS A 1 92 ? 11.849 -0.669 -8.946 1.00 81.38 92 LYS A N 1
ATOM 694 C CA . LYS A 1 92 ? 12.528 -1.400 -7.862 1.00 81.38 92 LYS A CA 1
ATOM 695 C C . LYS A 1 92 ? 12.837 -0.521 -6.643 1.00 81.38 92 LYS A C 1
ATOM 697 O O . LYS A 1 92 ? 13.772 -0.792 -5.883 1.00 81.38 92 LYS A O 1
ATOM 702 N N . LYS A 1 93 ? 12.063 0.550 -6.457 1.00 86.31 93 LYS A N 1
ATOM 703 C CA . LYS A 1 93 ? 12.107 1.389 -5.262 1.00 86.31 93 LYS A CA 1
ATOM 704 C C . LYS A 1 93 ? 11.034 0.920 -4.295 1.00 86.31 93 LYS A C 1
ATOM 706 O O . LYS A 1 93 ? 9.897 0.664 -4.683 1.00 86.31 93 LYS A O 1
ATOM 711 N N . LEU A 1 94 ? 11.427 0.827 -3.036 1.00 89.19 94 LEU A N 1
ATOM 712 C CA . LEU A 1 94 ? 10.550 0.582 -1.910 1.00 89.19 94 LEU A CA 1
ATOM 713 C C . LEU A 1 94 ? 10.141 1.935 -1.340 1.00 89.19 94 LEU A C 1
ATOM 715 O O . LEU A 1 94 ? 10.990 2.730 -0.935 1.00 89.19 94 LEU A O 1
ATOM 719 N N . VAL A 1 95 ? 8.841 2.198 -1.355 1.00 91.94 95 VAL A N 1
ATOM 720 C CA . VAL A 1 95 ? 8.249 3.437 -0.852 1.00 91.94 95 VAL A CA 1
ATOM 721 C C . VAL A 1 95 ? 7.411 3.094 0.367 1.00 91.94 95 VAL A C 1
ATOM 723 O O . VAL A 1 95 ? 6.537 2.230 0.289 1.00 91.94 95 VAL A O 1
ATOM 726 N N . VAL A 1 96 ? 7.701 3.764 1.479 1.00 92.44 96 VAL A N 1
ATOM 727 C CA . VAL A 1 96 ? 6.961 3.652 2.737 1.00 92.44 96 VAL A CA 1
ATOM 728 C C . VAL A 1 96 ? 6.091 4.889 2.885 1.00 92.44 96 VAL A C 1
ATOM 730 O O . VAL A 1 96 ? 6.588 6.016 2.792 1.00 92.44 96 VAL A O 1
ATOM 733 N N . ARG A 1 97 ? 4.805 4.670 3.128 1.00 93.44 97 ARG A N 1
ATOM 734 C CA . ARG A 1 97 ? 3.789 5.701 3.317 1.00 93.44 97 ARG A CA 1
ATOM 735 C C . ARG A 1 97 ? 3.129 5.561 4.675 1.00 93.44 97 ARG A C 1
ATOM 737 O O . ARG A 1 97 ? 2.991 4.454 5.186 1.00 93.44 97 ARG A O 1
ATOM 744 N N . GLN A 1 98 ? 2.698 6.685 5.223 1.00 93.44 98 GLN A N 1
ATOM 745 C CA . GLN A 1 98 ? 1.792 6.725 6.359 1.00 93.44 98 GLN A CA 1
ATOM 746 C C . GLN A 1 98 ? 0.362 6.495 5.864 1.00 93.44 98 GLN A C 1
ATOM 748 O O . GLN A 1 98 ? -0.018 7.055 4.837 1.00 93.44 98 GLN A O 1
ATOM 753 N N . ARG A 1 99 ? -0.438 5.706 6.589 1.00 90.88 99 ARG A N 1
ATOM 754 C CA . ARG A 1 99 ? -1.857 5.474 6.270 1.00 90.88 99 ARG A CA 1
ATOM 755 C C . ARG A 1 99 ? -2.628 6.787 6.125 1.00 90.88 99 ARG A C 1
ATOM 757 O O . ARG A 1 99 ? -3.393 6.951 5.180 1.00 90.88 99 ARG A O 1
ATOM 764 N N . GLU A 1 100 ? -2.428 7.718 7.055 1.00 88.62 100 GLU A N 1
ATOM 765 C CA . GLU A 1 100 ? -3.132 9.001 7.074 1.00 88.62 100 GLU A CA 1
ATOM 766 C C . GLU A 1 100 ? -2.722 9.860 5.867 1.00 88.62 100 GLU A C 1
ATOM 768 O O . GLU A 1 100 ? -1.607 10.378 5.785 1.00 88.62 100 GLU A O 1
ATOM 773 N N . GLY A 1 101 ? -3.618 9.944 4.881 1.00 86.88 101 GLY A N 1
ATOM 774 C CA . GLY A 1 101 ? -3.404 10.701 3.646 1.00 86.88 101 GLY A CA 1
ATOM 775 C C . GLY A 1 101 ? -2.348 10.124 2.697 1.00 86.88 101 GLY A C 1
ATOM 776 O O . GLY A 1 101 ? -1.897 10.851 1.818 1.00 86.88 101 GLY A O 1
ATOM 777 N N . LEU A 1 102 ? -1.930 8.861 2.874 1.00 89.69 102 LEU A N 1
ATOM 778 C CA . LEU A 1 102 ? -0.930 8.182 2.028 1.00 89.69 102 LEU A CA 1
ATOM 779 C C . LEU A 1 102 ? 0.405 8.941 1.895 1.00 89.69 102 LEU A C 1
ATOM 781 O O . LEU A 1 102 ? 1.140 8.809 0.919 1.00 89.69 102 LEU A O 1
ATOM 785 N N . LYS A 1 103 ? 0.780 9.730 2.905 1.00 90.94 103 LYS A N 1
ATOM 786 C CA . LYS A 1 103 ? 1.977 10.573 2.832 1.00 90.94 103 LYS A CA 1
ATOM 787 C C . LYS A 1 103 ? 3.254 9.733 2.766 1.00 90.94 103 LYS A C 1
ATOM 789 O O . LYS A 1 103 ? 3.510 8.907 3.640 1.00 90.94 103 LYS A O 1
ATOM 794 N N . VAL A 1 104 ? 4.113 10.000 1.782 1.00 92.00 104 VAL A N 1
ATOM 795 C CA . VAL A 1 104 ? 5.424 9.343 1.661 1.00 92.00 104 VAL A CA 1
ATOM 796 C C . VAL A 1 104 ? 6.330 9.735 2.831 1.00 92.00 104 VAL A C 1
ATOM 798 O O . VAL A 1 104 ? 6.670 10.903 3.009 1.00 92.00 104 VAL A O 1
ATOM 801 N N . LEU A 1 105 ? 6.750 8.736 3.608 1.00 89.81 105 LEU A N 1
ATOM 802 C CA . LEU A 1 105 ? 7.689 8.887 4.722 1.00 89.81 105 LEU A CA 1
ATOM 803 C C . LEU A 1 105 ? 9.127 8.610 4.285 1.00 89.81 105 LEU A C 1
ATOM 805 O O . LEU A 1 105 ? 10.062 9.284 4.712 1.00 89.81 105 LEU A O 1
ATOM 809 N N . SER A 1 106 ? 9.322 7.591 3.447 1.00 87.31 106 SER A N 1
ATOM 810 C CA . SER A 1 106 ? 10.653 7.175 3.014 1.00 87.31 106 SER A CA 1
ATOM 811 C C . SER A 1 106 ? 10.619 6.521 1.642 1.00 87.31 106 SER A C 1
ATOM 813 O O . SER A 1 106 ? 9.653 5.861 1.266 1.00 87.31 106 SER A O 1
ATOM 815 N N . THR A 1 107 ? 11.707 6.676 0.894 1.00 88.12 107 THR A N 1
ATOM 816 C CA . THR A 1 107 ? 11.952 5.954 -0.355 1.00 88.12 107 THR A CA 1
ATOM 817 C C . THR A 1 107 ? 13.350 5.357 -0.297 1.00 88.12 107 THR A C 1
ATOM 819 O O . THR A 1 107 ? 14.323 6.072 -0.060 1.00 88.12 107 THR A O 1
ATOM 822 N N . ARG A 1 108 ? 13.464 4.047 -0.518 1.00 81.50 108 ARG A N 1
ATOM 823 C CA . ARG A 1 108 ? 14.741 3.326 -0.567 1.00 81.50 108 ARG A CA 1
ATOM 824 C C . ARG A 1 108 ? 14.853 2.534 -1.862 1.00 81.50 108 ARG A C 1
ATOM 826 O O . ARG A 1 108 ? 13.882 1.951 -2.334 1.00 81.50 108 ARG A O 1
ATOM 833 N N . CYS A 1 109 ? 16.047 2.485 -2.439 1.00 72.06 109 CYS A N 1
ATOM 834 C CA . CYS A 1 109 ? 16.328 1.554 -3.529 1.00 72.06 109 CYS A CA 1
ATOM 835 C C . CYS A 1 109 ? 16.477 0.144 -2.949 1.00 72.06 109 CYS A C 1
ATOM 837 O O . CYS A 1 109 ? 17.204 -0.033 -1.973 1.00 72.06 109 CYS A O 1
ATOM 839 N N . ALA A 1 110 ? 15.830 -0.854 -3.558 1.00 60.25 110 ALA A N 1
ATOM 840 C CA . ALA A 1 110 ? 15.967 -2.247 -3.124 1.00 60.25 110 ALA A CA 1
ATOM 841 C C . ALA A 1 110 ? 17.400 -2.789 -3.306 1.00 60.25 110 ALA A C 1
ATOM 843 O O . ALA A 1 110 ? 17.779 -3.755 -2.652 1.00 60.25 110 ALA A O 1
ATOM 844 N N . HIS A 1 111 ? 18.207 -2.150 -4.163 1.00 60.62 111 HIS A N 1
ATOM 845 C CA . HIS A 1 111 ? 19.619 -2.465 -4.352 1.00 60.62 111 HIS A CA 1
ATOM 846 C C . HIS A 1 111 ? 20.457 -1.179 -4.258 1.00 60.62 111 HIS A C 1
ATOM 848 O O . HIS A 1 111 ? 20.268 -0.282 -5.090 1.00 60.62 111 HIS A O 1
ATOM 854 N N . PRO A 1 112 ? 21.358 -1.037 -3.270 1.00 59.28 112 PRO A N 1
ATOM 855 C CA . PRO A 1 112 ? 22.323 0.052 -3.281 1.00 59.28 112 PRO A CA 1
ATOM 856 C C . PRO A 1 112 ? 23.295 -0.132 -4.462 1.00 59.28 112 PRO A C 1
ATOM 858 O O . PRO A 1 112 ? 23.545 -1.267 -4.887 1.00 59.28 112 PRO A O 1
ATOM 861 N N . PRO A 1 113 ? 23.841 0.954 -5.032 1.00 61.88 113 PRO A N 1
ATOM 862 C CA . PRO A 1 113 ? 24.968 0.826 -5.947 1.00 61.88 113 PRO A CA 1
ATOM 863 C C . PRO A 1 113 ? 26.129 0.113 -5.225 1.00 61.88 113 PRO A C 1
ATOM 865 O O . PRO A 1 113 ? 26.258 0.255 -4.004 1.00 61.88 113 PRO A O 1
ATOM 868 N N . PRO A 1 114 ? 26.960 -0.670 -5.938 1.00 67.31 114 PRO A N 1
ATOM 869 C CA . PRO A 1 114 ? 28.131 -1.289 -5.330 1.00 67.31 114 PRO A CA 1
ATOM 870 C C . PRO A 1 114 ? 29.020 -0.208 -4.690 1.00 67.31 114 PRO A C 1
ATOM 872 O O . PRO A 1 114 ? 29.096 0.905 -5.226 1.00 67.31 114 PRO A O 1
ATOM 875 N N . PRO A 1 115 ? 29.680 -0.500 -3.553 1.00 77.00 115 PRO A N 1
ATOM 876 C CA . PRO A 1 115 ? 30.602 0.450 -2.952 1.00 77.00 115 PRO A CA 1
ATOM 877 C C . PRO A 1 115 ? 31.688 0.815 -3.975 1.00 77.00 115 PRO A C 1
ATOM 879 O O . PRO A 1 115 ? 32.128 -0.060 -4.730 1.00 77.00 115 PRO A O 1
ATOM 882 N N . PRO A 1 116 ? 32.129 2.086 -4.034 1.00 70.50 116 PRO A N 1
ATOM 883 C CA . PRO A 1 116 ? 33.271 2.444 -4.860 1.00 70.50 116 PRO A CA 1
ATOM 884 C C . PRO A 1 116 ? 34.463 1.578 -4.440 1.00 70.50 116 PRO A C 1
ATOM 886 O O . PRO A 1 116 ? 34.753 1.456 -3.249 1.00 70.50 116 PRO A O 1
ATOM 889 N N . ILE A 1 117 ? 35.133 0.957 -5.414 1.00 69.25 117 ILE A N 1
ATOM 890 C CA . ILE A 1 117 ? 36.365 0.201 -5.183 1.00 69.25 117 ILE A CA 1
ATOM 891 C C . ILE A 1 117 ? 37.407 1.204 -4.674 1.00 69.25 117 ILE A C 1
ATOM 893 O O . ILE A 1 117 ? 37.993 1.958 -5.448 1.00 69.25 117 ILE A O 1
ATOM 897 N N . GLN A 1 118 ? 37.610 1.257 -3.359 1.00 58.56 118 GLN A N 1
ATOM 898 C CA . GLN A 1 118 ? 38.724 1.989 -2.768 1.00 58.56 118 GLN A CA 1
ATOM 899 C C . GLN A 1 118 ? 39.996 1.188 -3.066 1.00 58.56 118 GLN A C 1
ATOM 901 O O . GLN A 1 118 ? 40.226 0.158 -2.439 1.00 58.56 118 GLN A O 1
ATOM 906 N N . GLY A 1 119 ? 40.791 1.608 -4.057 1.00 56.06 119 GLY A N 1
ATOM 907 C CA . GLY A 1 119 ? 42.064 0.930 -4.336 1.00 56.06 119 GLY A CA 1
ATOM 908 C C . GLY A 1 119 ? 42.687 1.061 -5.728 1.00 56.06 119 GLY A C 1
ATOM 909 O O . GLY A 1 119 ? 43.547 0.250 -6.047 1.00 56.06 119 GLY A O 1
ATOM 910 N N . LEU A 1 120 ? 42.313 2.036 -6.559 1.00 53.84 120 LEU A N 1
ATOM 911 C CA . LEU A 1 120 ? 43.083 2.371 -7.766 1.00 53.84 120 LEU A CA 1
ATOM 912 C C . LEU A 1 120 ? 43.320 3.882 -7.845 1.00 53.84 120 LEU A C 1
ATOM 914 O O . LEU A 1 120 ? 42.721 4.585 -8.651 1.00 53.84 120 LEU A O 1
ATOM 918 N N . CYS A 1 121 ? 44.219 4.369 -6.996 1.00 40.06 121 CYS A N 1
ATOM 919 C CA . CYS A 1 121 ? 45.032 5.532 -7.331 1.00 40.06 121 CYS A CA 1
ATOM 920 C C . CYS A 1 121 ? 46.464 5.013 -7.436 1.00 40.06 121 CYS A C 1
ATOM 922 O O . CYS A 1 121 ? 47.005 4.489 -6.462 1.00 40.06 121 CYS A O 1
ATOM 924 N N . SER A 1 122 ? 46.981 5.050 -8.662 1.00 51.00 122 SER A N 1
ATOM 925 C CA . SER A 1 122 ? 48.383 4.790 -9.010 1.00 51.00 122 SER A CA 1
ATOM 926 C C . SER A 1 122 ? 49.218 6.030 -8.727 1.00 51.00 122 SER A C 1
ATOM 928 O O . SER A 1 122 ? 48.635 7.136 -8.813 1.00 51.00 122 SER A O 1
#

Secondary structure (DSSP, 8-state):
----------------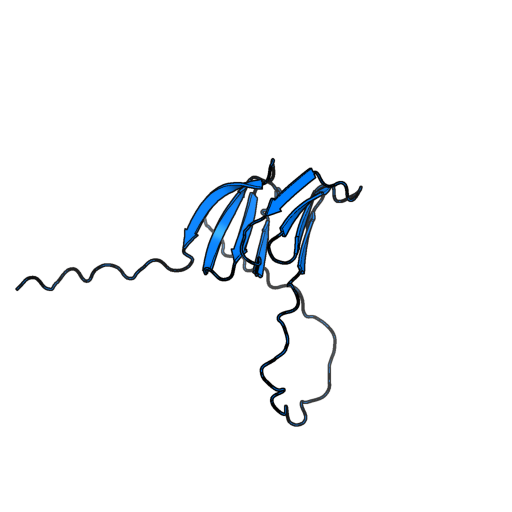PPP--------S-------EEEEE-SSEEEEEETTEEEEEETTT--EEEEEE-SS-EEEEEE-TTS-EEEEEETT-EEEEEESGGG-EEEEEESSPPPPP-S----